Protein AF-A0A7S0FDF9-F1 (afdb_monomer)

Organism: NCBI:txid73915

Sequence (111 aa):
GVEPPEGLENEVVGAPLERLVGSVIGRLNQHPVRSTRYGVMRTRGASQEAGADYDHTNPLSMHTDHSVYNGTPGYIQFMYQAQGSVRSKVCDGIALTEYFRVHHPEEFRLL

InterPro domains:
  IPR042098 Glutarate 2-hydroxylase superfamily [G3DSA:3.60.130.10] (14-111)

Solvent-accessible surface area (backbone atoms only — not comparable to full-atom values): 7838 Å² total; per-residue (Å²): 134,78,63,78,50,93,46,86,49,80,92,38,42,54,48,39,57,53,54,50,43,38,74,74,71,67,63,76,67,70,49,96,86,51,98,48,66,68,84,79,87,63,92,74,73,69,56,88,75,56,82,52,97,61,70,72,90,53,87,78,75,94,79,72,84,66,72,88,45,88,88,62,71,92,78,86,87,84,86,82,79,92,72,90,87,84,86,87,84,86,79,64,62,66,63,50,49,51,50,36,49,74,77,37,50,70,62,45,73,73,107

Structure (mmCIF, N/CA/C/O backbone):
data_AF-A0A7S0FDF9-F1
#
_entry.id   AF-A0A7S0FDF9-F1
#
loop_
_atom_site.group_PDB
_atom_site.id
_atom_site.type_symbol
_atom_site.label_atom_id
_atom_site.label_alt_id
_atom_site.label_comp_id
_atom_site.label_asym_id
_atom_site.label_entity_id
_atom_site.label_seq_id
_atom_site.pdbx_PDB_ins_code
_atom_site.Cartn_x
_atom_site.Cartn_y
_atom_site.Cartn_z
_atom_site.occupancy
_atom_site.B_iso_or_equiv
_atom_site.auth_seq_id
_atom_site.auth_comp_id
_atom_site.auth_asym_id
_atom_site.auth_atom_id
_atom_site.pdbx_PDB_model_num
ATOM 1 N N . GLY A 1 1 ? 3.078 -16.587 -15.653 1.00 63.16 1 GLY A N 1
ATOM 2 C CA . GLY A 1 1 ? 3.874 -15.802 -14.689 1.00 63.16 1 GLY A CA 1
ATOM 3 C C . GLY A 1 1 ? 3.795 -14.345 -15.082 1.00 63.16 1 GLY A C 1
ATOM 4 O O . GLY A 1 1 ? 3.367 -14.076 -16.196 1.00 63.16 1 GLY A O 1
ATOM 5 N N . VAL A 1 2 ? 4.139 -13.417 -14.190 1.00 75.12 2 VAL A N 1
ATOM 6 C CA . VAL A 1 2 ? 4.247 -12.000 -14.566 1.00 75.12 2 VAL A CA 1
ATOM 7 C C . VAL A 1 2 ? 5.654 -11.765 -15.107 1.00 75.12 2 VAL A C 1
ATOM 9 O O . VAL A 1 2 ? 6.621 -12.122 -14.437 1.00 75.12 2 VAL A O 1
ATOM 12 N N . GLU A 1 3 ? 5.755 -11.207 -16.310 1.00 84.88 3 GLU A N 1
ATOM 13 C CA . GLU A 1 3 ? 7.037 -10.832 -16.916 1.00 84.88 3 GLU A CA 1
ATOM 14 C C . GLU A 1 3 ? 7.768 -9.775 -16.069 1.00 84.88 3 GLU A C 1
ATOM 16 O O . GLU A 1 3 ? 7.104 -8.952 -15.421 1.00 84.88 3 GLU A O 1
ATOM 21 N N . PRO A 1 4 ? 9.114 -9.762 -16.069 1.00 86.56 4 PRO A N 1
ATOM 22 C CA . PRO A 1 4 ? 9.877 -8.700 -15.424 1.00 86.56 4 PRO A CA 1
ATOM 23 C C . PRO A 1 4 ? 9.533 -7.326 -16.026 1.00 86.56 4 PRO A C 1
ATOM 25 O O . PRO A 1 4 ? 9.036 -7.241 -17.154 1.00 86.56 4 PRO A O 1
ATOM 28 N N . PRO A 1 5 ? 9.772 -6.230 -15.287 1.00 89.12 5 PRO A N 1
ATOM 29 C CA . PRO A 1 5 ? 9.592 -4.897 -15.842 1.00 89.12 5 PRO A CA 1
ATOM 30 C C . PRO A 1 5 ? 10.589 -4.651 -16.983 1.00 89.12 5 PRO A C 1
ATOM 32 O O . PRO A 1 5 ? 11.729 -5.110 -16.933 1.00 89.12 5 PRO A O 1
ATOM 35 N N . GLU A 1 6 ? 10.157 -3.900 -17.996 1.00 90.81 6 GLU A N 1
ATOM 36 C CA . GLU A 1 6 ? 10.975 -3.534 -19.167 1.00 90.81 6 GLU A CA 1
ATOM 37 C C . GLU A 1 6 ? 12.131 -2.591 -18.804 1.00 90.81 6 GLU A C 1
ATOM 39 O O . GLU A 1 6 ? 13.129 -2.515 -19.517 1.00 90.81 6 GLU A O 1
ATOM 44 N N . GLY A 1 7 ? 12.000 -1.897 -17.675 1.00 89.25 7 GLY A N 1
ATOM 45 C CA . GLY A 1 7 ? 12.967 -0.943 -17.168 1.00 89.25 7 GLY A CA 1
ATOM 46 C C . GLY A 1 7 ? 12.700 -0.592 -15.709 1.00 89.25 7 GLY A C 1
ATOM 47 O O . GLY A 1 7 ? 11.758 -1.086 -15.081 1.00 89.25 7 GLY A O 1
ATOM 48 N N . LEU A 1 8 ? 13.558 0.254 -15.151 1.00 85.81 8 LEU A N 1
ATOM 49 C CA . LEU A 1 8 ? 13.457 0.702 -13.763 1.00 85.81 8 LEU A CA 1
ATOM 50 C C . LEU A 1 8 ? 12.885 2.109 -13.654 1.00 85.81 8 LEU A C 1
ATOM 52 O O . LEU A 1 8 ? 12.871 2.650 -12.558 1.00 85.81 8 LEU A O 1
ATOM 56 N N . GLU A 1 9 ? 12.450 2.721 -14.748 1.00 85.81 9 GLU A N 1
ATOM 57 C CA . GLU A 1 9 ? 11.842 4.047 -14.827 1.00 85.81 9 GLU A CA 1
ATOM 58 C C . GLU A 1 9 ? 10.436 4.029 -14.203 1.00 85.81 9 GLU A C 1
ATOM 60 O O . GLU A 1 9 ? 9.758 2.997 -14.190 1.00 85.81 9 GLU A O 1
ATOM 65 N N . ASN A 1 10 ? 9.990 5.157 -13.636 1.00 81.62 10 ASN A N 1
ATOM 66 C CA . ASN A 1 10 ? 8.738 5.214 -12.867 1.00 81.62 10 ASN A CA 1
ATOM 67 C C . ASN A 1 10 ? 7.525 4.791 -13.710 1.00 81.62 10 ASN A C 1
ATOM 69 O O . ASN A 1 10 ? 6.609 4.139 -13.217 1.00 81.62 10 ASN A O 1
ATOM 73 N N . GLU A 1 11 ? 7.549 5.121 -14.992 1.00 87.31 11 GLU A N 1
ATOM 74 C CA . GLU A 1 11 ? 6.478 4.914 -15.956 1.00 87.31 11 GLU A CA 1
ATOM 75 C C . GLU A 1 11 ? 6.301 3.444 -16.345 1.00 87.31 11 GLU A C 1
ATOM 77 O O . GLU A 1 11 ? 5.238 3.084 -16.839 1.00 87.31 11 GLU A O 1
ATOM 82 N N . VAL A 1 12 ? 7.301 2.585 -16.106 1.00 89.75 12 VAL A N 1
ATOM 83 C CA . VAL A 1 12 ? 7.298 1.192 -16.597 1.00 89.75 12 VAL A CA 1
ATOM 84 C C . VAL A 1 12 ? 7.561 0.149 -15.513 1.00 89.75 12 VAL A C 1
ATOM 86 O O . VAL A 1 12 ? 7.105 -0.988 -15.633 1.00 89.75 12 VAL A O 1
ATOM 89 N N . VAL A 1 13 ? 8.236 0.514 -14.419 1.00 88.81 13 VAL A N 1
ATOM 90 C CA . VAL A 1 13 ? 8.661 -0.443 -13.382 1.00 88.81 13 VAL A CA 1
ATOM 91 C C . VAL A 1 13 ? 7.487 -1.137 -12.677 1.00 88.81 13 VAL A C 1
ATOM 93 O O . VAL A 1 13 ? 7.611 -2.280 -12.243 1.00 88.81 13 VAL A O 1
ATOM 96 N N . GLY A 1 14 ? 6.330 -0.476 -12.577 1.00 89.62 14 GLY A N 1
ATOM 97 C CA . GLY A 1 14 ? 5.117 -1.032 -11.965 1.00 89.62 14 GLY A CA 1
ATOM 98 C C . GLY A 1 14 ? 4.165 -1.723 -12.946 1.00 89.62 14 GLY A C 1
ATOM 99 O O . GLY A 1 14 ? 3.214 -2.372 -12.505 1.00 89.62 14 GLY A O 1
ATOM 100 N N . ALA A 1 15 ? 4.420 -1.647 -14.256 1.00 90.62 15 ALA A N 1
ATOM 101 C CA . ALA A 1 15 ? 3.547 -2.217 -15.282 1.00 90.62 15 ALA A CA 1
ATOM 102 C C . ALA A 1 15 ? 3.282 -3.731 -15.114 1.00 90.62 15 ALA A C 1
ATOM 104 O O . ALA A 1 15 ? 2.140 -4.152 -15.319 1.00 90.62 15 ALA A O 1
ATOM 105 N N . PRO A 1 16 ? 4.256 -4.569 -14.692 1.00 91.31 16 PRO A N 1
ATOM 106 C CA . PRO A 1 16 ? 3.994 -5.966 -14.344 1.00 91.31 16 PRO A CA 1
ATOM 107 C C . PRO A 1 16 ? 2.871 -6.146 -13.312 1.00 91.31 16 PRO A C 1
ATOM 109 O O . PRO A 1 16 ? 1.966 -6.959 -13.518 1.00 91.31 16 PRO A O 1
ATOM 112 N N . LEU A 1 17 ? 2.897 -5.363 -12.225 1.00 88.94 17 LEU A N 1
ATOM 113 C CA . LEU A 1 17 ? 1.874 -5.421 -11.181 1.00 88.94 17 LEU A CA 1
ATOM 114 C C . LEU A 1 17 ? 0.526 -4.936 -11.714 1.00 88.94 17 LEU A C 1
ATOM 116 O O . LEU A 1 17 ? -0.486 -5.594 -11.486 1.00 88.94 17 LEU A O 1
ATOM 120 N N . GLU A 1 18 ? 0.508 -3.817 -12.441 1.00 90.06 18 GLU A N 1
ATOM 121 C CA . GLU A 1 18 ? -0.727 -3.281 -13.018 1.00 90.06 18 GLU A CA 1
ATOM 122 C C . GLU A 1 18 ? -1.406 -4.300 -13.943 1.00 90.06 18 GLU A C 1
ATOM 124 O O . GLU A 1 18 ? -2.609 -4.532 -13.816 1.00 90.06 18 GLU A O 1
ATOM 129 N N . ARG A 1 19 ? -0.643 -4.974 -14.815 1.00 90.31 19 ARG A N 1
ATOM 130 C CA . ARG A 1 19 ? -1.166 -6.037 -15.689 1.00 90.31 19 ARG A CA 1
ATOM 131 C C . ARG A 1 19 ? -1.705 -7.221 -14.894 1.00 90.31 19 ARG A C 1
ATOM 133 O O . ARG A 1 19 ? -2.782 -7.722 -15.215 1.00 90.31 19 ARG A O 1
ATOM 140 N N . LEU A 1 20 ? -0.990 -7.656 -13.852 1.00 90.06 20 LEU A N 1
ATOM 141 C CA . LEU A 1 20 ? -1.450 -8.743 -12.987 1.00 90.06 20 LEU A CA 1
ATOM 142 C C . LEU A 1 20 ? -2.780 -8.381 -12.321 1.00 90.06 20 LEU A C 1
ATOM 144 O O . LEU A 1 20 ? -3.745 -9.134 -12.439 1.00 90.06 20 LEU A O 1
ATOM 148 N N . VAL A 1 21 ? -2.857 -7.223 -11.662 1.00 89.38 21 VAL A N 1
ATOM 149 C CA . VAL A 1 21 ? -4.086 -6.793 -10.984 1.00 89.38 21 VAL A CA 1
ATOM 150 C C . VAL A 1 21 ? -5.215 -6.593 -11.991 1.00 89.38 21 VAL A C 1
ATOM 152 O O . VAL A 1 21 ? -6.334 -7.030 -11.737 1.00 89.38 21 VAL A O 1
ATOM 155 N N . GLY A 1 22 ? -4.927 -6.024 -13.163 1.00 89.25 22 GLY A N 1
ATOM 156 C CA . GLY A 1 22 ? -5.881 -5.926 -14.264 1.00 89.25 22 GLY A CA 1
ATOM 157 C C . GLY A 1 22 ? -6.437 -7.288 -14.689 1.00 89.25 22 GLY A C 1
ATOM 158 O O . GLY A 1 22 ? -7.639 -7.412 -14.884 1.00 89.25 22 GLY A O 1
ATOM 159 N N . SER A 1 23 ? -5.603 -8.330 -14.755 1.00 89.88 23 SER A N 1
ATOM 160 C CA . SER A 1 23 ? -6.048 -9.682 -15.127 1.00 89.88 23 SER A CA 1
ATOM 161 C C . SER A 1 23 ? -6.890 -10.393 -14.059 1.00 89.88 23 SER A C 1
ATOM 163 O O . SER A 1 23 ? -7.705 -11.243 -14.401 1.00 89.88 23 SER A O 1
ATOM 165 N N . VAL A 1 24 ? -6.705 -10.054 -12.776 1.00 89.12 24 VAL A N 1
ATOM 166 C CA . VAL A 1 24 ? -7.377 -10.727 -11.648 1.00 89.12 24 VAL A CA 1
ATOM 167 C C . VAL A 1 24 ? -8.610 -9.957 -11.168 1.00 89.12 24 VAL A C 1
ATOM 169 O O . VAL A 1 24 ? -9.664 -10.545 -10.953 1.00 89.12 24 VAL A O 1
ATOM 172 N N . ILE A 1 25 ? -8.481 -8.643 -10.984 1.00 87.00 25 ILE A N 1
ATOM 173 C CA . ILE A 1 25 ? -9.503 -7.763 -10.394 1.00 87.00 25 ILE A CA 1
ATOM 174 C C . ILE A 1 25 ? -10.238 -6.946 -11.469 1.00 87.00 25 ILE A C 1
ATOM 176 O O . ILE A 1 25 ? -11.331 -6.437 -11.227 1.00 87.00 25 ILE A O 1
ATOM 180 N N . GLY A 1 26 ? -9.650 -6.784 -12.658 1.00 86.12 26 GLY A N 1
ATOM 181 C CA . GLY A 1 26 ? -10.243 -6.046 -13.778 1.00 86.12 26 GLY A CA 1
ATOM 182 C C . GLY A 1 26 ? -10.052 -4.528 -13.730 1.00 86.12 26 GLY A C 1
ATOM 183 O O . GLY A 1 26 ? -10.237 -3.864 -14.749 1.00 86.12 26 GLY A O 1
ATOM 184 N N . ARG A 1 27 ? -9.674 -3.948 -12.581 1.00 83.06 27 ARG A N 1
ATOM 185 C CA . ARG A 1 27 ? -9.489 -2.494 -12.440 1.00 83.06 27 ARG A CA 1
ATOM 186 C C . ARG A 1 27 ? -8.489 -2.098 -11.357 1.00 83.06 27 ARG A C 1
ATOM 188 O O . ARG A 1 27 ? -8.374 -2.763 -10.332 1.00 83.06 27 ARG A O 1
ATOM 195 N N . LEU A 1 28 ? -7.852 -0.948 -11.571 1.00 86.44 28 LEU A N 1
ATOM 196 C CA . LEU A 1 28 ? -7.055 -0.203 -10.597 1.00 86.44 28 LEU A CA 1
ATOM 197 C C . LEU A 1 28 ? -7.493 1.263 -10.610 1.00 86.44 28 LEU A C 1
ATOM 199 O O . LEU A 1 28 ? -7.879 1.786 -11.657 1.00 86.44 28 LEU A O 1
ATOM 203 N N . ASN A 1 29 ? -7.456 1.917 -9.450 1.00 84.12 29 ASN A N 1
ATOM 204 C CA . ASN A 1 29 ? -7.823 3.325 -9.354 1.00 84.12 29 ASN A CA 1
ATOM 205 C C . ASN A 1 29 ? -6.731 4.210 -9.976 1.00 84.12 29 ASN A C 1
ATOM 207 O O . ASN A 1 29 ? -5.546 3.993 -9.730 1.00 84.12 29 ASN A O 1
ATOM 211 N N . GLN A 1 30 ? -7.127 5.225 -10.745 1.00 86.44 30 GLN A N 1
ATOM 212 C CA . GLN A 1 30 ? -6.196 6.241 -11.233 1.00 86.44 30 GLN A CA 1
ATOM 213 C C . GLN A 1 30 ? -6.045 7.319 -10.162 1.00 86.44 30 GLN A C 1
ATOM 215 O O . GLN A 1 30 ? -7.026 7.953 -9.773 1.00 86.44 30 GLN A O 1
ATOM 220 N N . HIS A 1 31 ? -4.820 7.538 -9.684 1.00 82.00 31 HIS A N 1
ATOM 221 C CA . HIS A 1 31 ? -4.565 8.651 -8.777 1.00 82.00 31 HIS A CA 1
ATOM 222 C C . HIS A 1 31 ? -4.741 9.980 -9.537 1.00 82.00 31 HIS A C 1
ATOM 224 O O . HIS A 1 31 ? -4.226 10.076 -10.655 1.00 82.00 31 HIS A O 1
ATOM 230 N N . PRO A 1 32 ? -5.397 11.010 -8.963 1.00 78.81 32 PRO A N 1
ATOM 231 C CA . PRO A 1 32 ? -5.740 12.239 -9.690 1.00 78.81 32 PRO A CA 1
ATOM 232 C C . PRO A 1 32 ? -4.549 13.005 -10.276 1.00 78.81 32 PRO A C 1
ATOM 234 O O . PRO A 1 32 ? -4.717 13.740 -11.242 1.00 78.81 32 PRO A O 1
ATOM 237 N N . VAL A 1 33 ? -3.358 12.847 -9.689 1.00 79.00 33 VAL A N 1
ATOM 238 C CA . VAL A 1 33 ? -2.150 13.602 -10.075 1.00 79.00 33 VAL A CA 1
ATOM 239 C C . VAL A 1 33 ? -1.003 12.739 -10.606 1.00 79.00 33 VAL A C 1
ATOM 241 O O . VAL A 1 33 ? 0.038 13.277 -10.965 1.00 79.00 33 VAL A O 1
ATOM 244 N N . ARG A 1 34 ? -1.151 11.408 -10.655 1.00 80.88 34 ARG A N 1
ATOM 245 C CA . ARG A 1 34 ? -0.094 10.525 -11.185 1.00 80.88 34 ARG A CA 1
ATOM 246 C C . ARG A 1 34 ? -0.372 10.200 -12.648 1.00 80.88 34 ARG A C 1
ATOM 248 O O . ARG A 1 34 ? -1.527 10.094 -13.046 1.00 80.88 34 ARG A O 1
ATOM 255 N N . SER A 1 35 ? 0.685 9.998 -13.430 1.00 85.06 35 SER A N 1
ATOM 256 C CA . SER A 1 35 ? 0.594 9.569 -14.833 1.00 85.06 35 SER A CA 1
ATOM 257 C C . SER A 1 35 ? 0.256 8.081 -14.993 1.00 85.06 35 SER A C 1
ATOM 259 O O . SER A 1 35 ? -0.198 7.673 -16.058 1.00 85.06 35 SER A O 1
ATOM 261 N N . THR A 1 36 ? 0.444 7.274 -13.944 1.00 88.19 36 THR A N 1
ATOM 262 C CA . THR A 1 36 ? 0.159 5.831 -13.920 1.00 88.19 36 THR A CA 1
ATOM 263 C C . THR A 1 36 ? -0.835 5.478 -12.808 1.00 88.19 36 THR A C 1
ATOM 265 O O . THR A 1 36 ? -1.103 6.283 -11.909 1.00 88.19 36 THR A O 1
ATOM 268 N N . ARG A 1 37 ? -1.387 4.256 -12.839 1.00 87.56 37 ARG A N 1
ATOM 269 C CA . ARG A 1 37 ? -2.305 3.733 -11.802 1.00 87.56 37 ARG A CA 1
ATOM 270 C C . ARG A 1 37 ? -1.592 3.168 -10.572 1.00 87.56 37 ARG A C 1
ATOM 272 O O . ARG A 1 37 ? -2.221 2.564 -9.706 1.00 87.56 37 ARG A O 1
ATOM 279 N N . TYR A 1 38 ? -0.280 3.342 -10.488 1.00 86.88 38 TYR A N 1
ATOM 280 C CA . TYR A 1 38 ? 0.545 2.884 -9.380 1.00 86.88 38 TYR A CA 1
ATOM 281 C C . TYR A 1 38 ? 1.490 4.000 -8.923 1.00 86.88 38 TYR A C 1
ATOM 283 O O . TYR A 1 38 ? 1.731 4.973 -9.628 1.00 86.88 38 TYR A O 1
ATOM 291 N N . GLY A 1 39 ? 1.992 3.893 -7.696 1.00 84.12 39 GLY A N 1
ATOM 292 C CA . GLY A 1 39 ? 3.048 4.766 -7.183 1.00 84.12 39 GLY A CA 1
ATOM 293 C C . GLY A 1 39 ? 4.372 4.018 -7.154 1.00 84.12 39 GLY A C 1
ATOM 294 O O . GLY A 1 39 ? 4.391 2.818 -6.884 1.00 84.12 39 GLY A O 1
ATOM 295 N N . VAL A 1 40 ? 5.474 4.720 -7.409 1.00 82.62 40 VAL A N 1
ATOM 296 C CA . VAL A 1 40 ? 6.824 4.161 -7.284 1.00 82.62 40 VAL A CA 1
ATOM 297 C C . VAL A 1 40 ? 7.535 4.884 -6.155 1.00 82.62 40 VAL A C 1
ATOM 299 O O . VAL A 1 40 ? 7.730 6.093 -6.214 1.00 82.62 40 VAL A O 1
ATOM 302 N N . MET A 1 41 ? 7.923 4.134 -5.127 1.00 78.69 41 MET A N 1
ATOM 303 C CA . MET A 1 41 ? 8.677 4.654 -3.989 1.00 78.69 41 MET A CA 1
ATOM 304 C C . MET A 1 41 ? 10.156 4.333 -4.183 1.00 78.69 41 MET A C 1
ATOM 306 O O . MET A 1 41 ? 10.509 3.189 -4.478 1.00 78.69 41 MET A O 1
ATOM 310 N N . ARG A 1 42 ? 11.035 5.322 -3.993 1.00 75.25 42 ARG A N 1
ATOM 311 C CA . ARG A 1 42 ? 12.492 5.131 -4.059 1.00 75.25 42 ARG A CA 1
ATOM 312 C C . ARG A 1 42 ? 13.171 5.738 -2.844 1.00 75.25 42 ARG A C 1
ATOM 314 O O . ARG A 1 42 ? 12.823 6.828 -2.409 1.00 75.25 42 ARG A O 1
ATOM 321 N N . THR A 1 43 ? 14.196 5.056 -2.342 1.00 68.94 43 THR A N 1
ATOM 322 C CA . THR A 1 43 ? 15.053 5.567 -1.261 1.00 68.94 43 THR A CA 1
ATOM 323 C C . THR A 1 43 ? 16.128 6.533 -1.764 1.00 68.94 43 THR A C 1
ATOM 325 O O . THR A 1 43 ? 16.638 7.330 -0.984 1.00 68.94 43 THR A O 1
ATOM 328 N N . ARG A 1 44 ? 16.504 6.460 -3.052 1.00 62.97 44 ARG A N 1
ATOM 329 C CA . ARG A 1 44 ? 17.507 7.319 -3.706 1.00 62.97 44 ARG A CA 1
ATOM 330 C C . ARG A 1 44 ? 17.090 7.612 -5.155 1.00 62.97 44 ARG A C 1
ATOM 332 O O . ARG A 1 44 ? 16.608 6.713 -5.841 1.00 62.97 44 ARG A O 1
ATOM 339 N N . GLY A 1 45 ? 17.281 8.848 -5.613 1.00 59.78 45 GLY A N 1
ATOM 340 C CA . GLY A 1 45 ? 16.775 9.379 -6.893 1.00 59.78 45 GLY A CA 1
ATOM 341 C C . GLY A 1 45 ? 15.944 10.641 -6.651 1.00 59.78 45 GLY A C 1
ATOM 342 O O . GLY A 1 45 ? 15.698 10.950 -5.491 1.00 59.78 45 GLY A O 1
ATOM 343 N N . ALA A 1 46 ? 15.540 11.374 -7.696 1.00 54.94 46 ALA A N 1
ATOM 344 C CA . ALA A 1 46 ? 14.759 12.616 -7.599 1.00 54.94 46 ALA A CA 1
ATOM 345 C C . ALA A 1 46 ? 13.329 12.389 -7.049 1.00 54.94 46 ALA A C 1
ATOM 347 O O . ALA A 1 46 ? 12.335 12.715 -7.686 1.00 54.94 46 ALA A O 1
ATOM 348 N N . SER A 1 47 ? 13.208 11.836 -5.841 1.00 49.44 47 SER A N 1
ATOM 349 C CA . SER A 1 47 ? 11.983 11.791 -5.041 1.00 49.44 47 SER A CA 1
ATOM 350 C C . SER A 1 47 ? 11.421 13.194 -4.792 1.00 49.44 47 SER A C 1
ATOM 352 O O . SER A 1 47 ? 10.226 13.332 -4.567 1.00 49.44 47 SER A O 1
ATOM 354 N N . GLN A 1 48 ? 12.262 14.229 -4.902 1.00 47.41 48 GLN A N 1
ATOM 355 C CA . GLN A 1 48 ? 11.859 15.635 -4.857 1.00 47.41 48 GLN A CA 1
ATOM 356 C C . GLN A 1 48 ? 11.139 16.125 -6.127 1.00 47.41 48 GLN A C 1
ATOM 358 O O . GLN A 1 48 ? 10.360 17.065 -6.031 1.00 47.41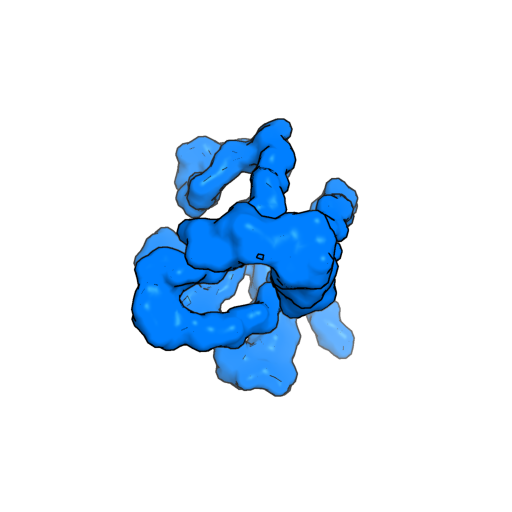 48 GLN A O 1
ATOM 363 N N . GLU A 1 49 ? 11.347 15.496 -7.291 1.00 50.81 49 GLU A N 1
ATOM 364 C CA . GLU A 1 49 ? 10.624 15.835 -8.534 1.00 50.81 49 GLU A CA 1
ATOM 365 C C . GLU A 1 49 ? 9.489 14.845 -8.839 1.00 50.81 49 GLU A C 1
ATOM 367 O O . GLU A 1 49 ? 8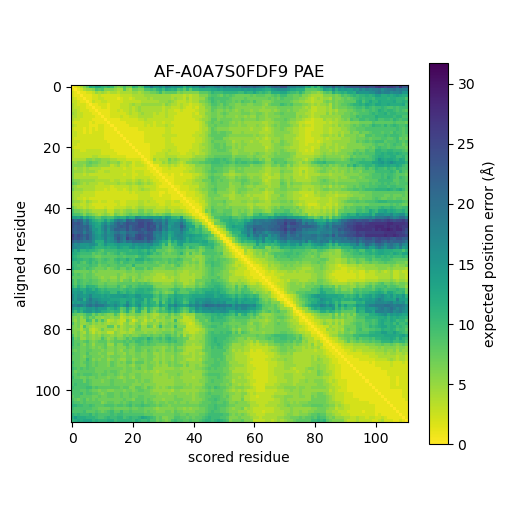.534 15.168 -9.543 1.00 50.81 49 GLU A O 1
ATOM 372 N N . ALA A 1 50 ? 9.557 13.634 -8.284 1.00 50.22 50 ALA A N 1
ATOM 373 C CA . ALA A 1 50 ? 8.673 12.528 -8.623 1.00 50.22 50 ALA A CA 1
ATOM 374 C C . ALA A 1 50 ? 7.389 12.480 -7.781 1.00 50.22 50 ALA A C 1
ATOM 376 O O . ALA A 1 50 ? 7.082 11.421 -7.250 1.00 50.22 50 ALA A O 1
ATOM 377 N N . GLY A 1 51 ? 6.653 13.593 -7.647 1.00 51.25 51 GLY A N 1
ATOM 378 C CA . GLY A 1 51 ? 5.254 13.615 -7.171 1.00 51.25 51 GLY A CA 1
ATOM 379 C C . GLY A 1 51 ? 4.936 12.725 -5.959 1.00 51.25 51 GLY A C 1
ATOM 380 O O . GLY A 1 51 ? 3.844 12.160 -5.883 1.00 51.25 51 GLY A O 1
ATOM 381 N N . ALA A 1 52 ? 5.909 12.521 -5.070 1.00 57.50 52 ALA A N 1
ATOM 382 C CA . ALA A 1 52 ? 5.776 11.617 -3.950 1.00 57.50 52 ALA A CA 1
ATOM 383 C C . ALA A 1 52 ? 4.957 12.334 -2.885 1.00 57.50 52 ALA A C 1
ATOM 385 O O . ALA A 1 52 ? 5.336 13.412 -2.432 1.00 57.50 52 ALA A O 1
ATOM 386 N N . ASP A 1 53 ? 3.845 11.731 -2.468 1.00 62.25 53 ASP A N 1
ATOM 387 C CA . ASP A 1 53 ? 2.966 12.331 -1.459 1.00 62.25 53 ASP A CA 1
ATOM 388 C C . ASP A 1 53 ? 3.642 12.436 -0.069 1.00 62.25 53 ASP A C 1
ATOM 390 O O . ASP A 1 53 ? 3.064 12.998 0.858 1.00 62.25 53 ASP A O 1
ATOM 394 N N . TYR A 1 54 ? 4.848 11.874 0.112 1.00 67.25 54 TYR A N 1
ATOM 395 C CA . TYR A 1 54 ? 5.556 11.798 1.392 1.00 67.25 54 TYR A CA 1
ATOM 396 C C . TYR A 1 54 ? 7.078 11.703 1.237 1.00 67.25 54 TYR A C 1
ATOM 398 O O . TYR A 1 54 ? 7.611 11.180 0.258 1.00 67.25 54 TYR A O 1
ATOM 406 N N . ASP A 1 55 ? 7.776 12.148 2.282 1.00 70.44 55 ASP A N 1
ATOM 407 C CA . ASP A 1 55 ? 9.206 11.933 2.485 1.00 70.44 55 ASP A CA 1
ATOM 408 C C . ASP A 1 55 ? 9.486 10.467 2.865 1.00 70.44 55 ASP A C 1
ATOM 410 O O . ASP A 1 55 ? 9.154 10.007 3.956 1.00 70.44 55 ASP A O 1
ATOM 414 N N . HIS A 1 56 ? 10.124 9.727 1.957 1.00 70.81 56 HIS A N 1
ATOM 415 C CA . HIS A 1 56 ? 10.448 8.307 2.129 1.00 70.81 56 HIS A CA 1
ATOM 416 C C . HIS A 1 56 ? 11.626 8.034 3.077 1.00 70.81 56 HIS A C 1
ATOM 418 O O . HIS A 1 56 ? 11.962 6.870 3.308 1.00 70.81 56 HIS A O 1
ATOM 424 N N . THR A 1 57 ? 12.289 9.072 3.594 1.00 71.12 57 THR A N 1
ATOM 425 C CA . THR A 1 57 ? 13.377 8.910 4.571 1.00 71.12 57 THR A CA 1
ATOM 426 C C . THR A 1 57 ? 12.855 8.666 5.987 1.00 71.12 57 THR A C 1
ATOM 428 O O . THR A 1 57 ? 13.584 8.130 6.822 1.00 71.12 57 THR A O 1
ATOM 431 N N . ASN A 1 58 ? 11.577 8.973 6.233 1.00 75.38 58 ASN A N 1
ATOM 432 C CA . ASN A 1 58 ? 10.910 8.794 7.512 1.00 75.38 58 ASN A CA 1
ATOM 433 C C . ASN A 1 58 ? 9.809 7.722 7.410 1.00 75.38 58 ASN A C 1
ATOM 435 O O . ASN A 1 58 ? 9.003 7.754 6.478 1.00 75.38 58 ASN A O 1
ATOM 439 N N . PRO A 1 59 ? 9.730 6.759 8.349 1.00 76.88 59 PRO A N 1
ATOM 440 C CA . PRO A 1 59 ? 8.637 5.794 8.364 1.00 76.88 59 PRO A CA 1
ATOM 441 C C . PRO A 1 59 ? 7.296 6.501 8.580 1.00 76.88 59 PRO A C 1
ATOM 443 O O . PRO A 1 59 ? 7.150 7.275 9.525 1.00 76.88 59 PRO A O 1
ATOM 446 N N . LEU A 1 60 ? 6.303 6.194 7.745 1.00 79.38 60 LEU A N 1
ATOM 447 C CA . LEU A 1 60 ? 4.940 6.672 7.958 1.00 79.38 60 LEU A CA 1
ATOM 448 C C . LEU A 1 60 ? 4.337 6.034 9.216 1.00 79.38 60 LEU A C 1
ATOM 450 O O . LEU A 1 60 ? 4.502 4.836 9.468 1.00 79.38 60 LEU A O 1
ATOM 454 N N . SER A 1 61 ? 3.598 6.837 9.983 1.00 85.69 61 SER A N 1
ATOM 455 C CA . SER A 1 61 ? 2.721 6.339 11.047 1.00 85.69 61 SER A CA 1
ATOM 456 C C . SER A 1 61 ? 1.656 5.401 10.471 1.00 85.69 61 SER A C 1
ATOM 458 O O . SER A 1 61 ? 1.311 5.494 9.293 1.00 85.69 61 SER A O 1
ATOM 460 N N . MET A 1 62 ? 1.109 4.503 11.297 1.00 88.00 62 MET A N 1
ATOM 461 C CA . MET A 1 62 ? -0.033 3.672 10.896 1.00 88.00 62 MET A CA 1
ATOM 462 C C . MET A 1 62 ? -1.202 4.574 10.483 1.00 88.00 62 MET A C 1
ATOM 464 O O . MET A 1 62 ? -1.576 5.473 11.234 1.00 88.00 62 MET A O 1
ATOM 468 N N . HIS A 1 63 ? -1.759 4.345 9.298 1.00 86.19 63 HIS A N 1
ATOM 469 C CA . HIS A 1 63 ? -2.845 5.145 8.740 1.00 86.19 63 HIS A CA 1
ATOM 470 C C . HIS A 1 63 ? -3.725 4.300 7.818 1.00 86.19 63 HIS A C 1
ATOM 472 O O . HIS A 1 63 ? -3.363 3.187 7.433 1.00 86.19 63 HIS A O 1
ATOM 478 N N . THR A 1 64 ? -4.885 4.853 7.474 1.00 84.88 64 THR A N 1
ATOM 479 C CA . THR A 1 64 ? -5.728 4.401 6.368 1.00 84.88 64 THR A CA 1
ATOM 480 C C . THR A 1 64 ? -5.643 5.431 5.245 1.00 84.88 64 THR A C 1
ATOM 482 O O . THR A 1 64 ? -5.778 6.635 5.479 1.00 84.88 64 THR A O 1
ATOM 485 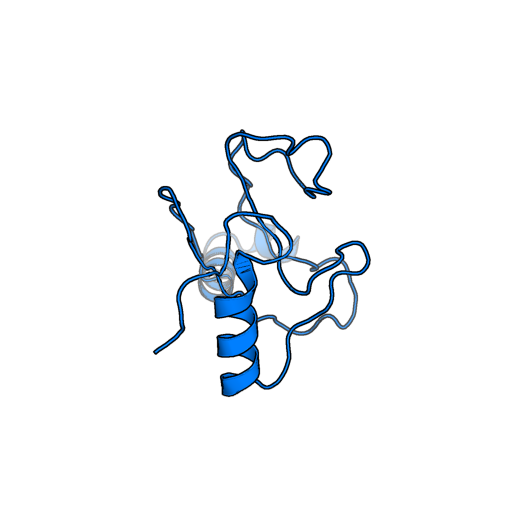N N . ASP A 1 65 ? -5.407 4.972 4.021 1.00 79.38 65 ASP A N 1
ATOM 486 C CA . ASP A 1 65 ? -5.350 5.823 2.837 1.00 79.38 65 ASP A CA 1
ATOM 487 C C . ASP A 1 65 ? -6.750 6.359 2.541 1.00 79.38 65 ASP A C 1
ATOM 489 O O . ASP A 1 65 ? -7.748 5.644 2.632 1.00 79.38 65 ASP A O 1
ATOM 493 N N . HIS A 1 66 ? -6.818 7.627 2.134 1.00 77.44 66 HIS A N 1
ATOM 494 C CA . HIS A 1 66 ? -8.014 8.225 1.534 1.00 77.44 66 HIS A CA 1
ATOM 495 C C . HIS A 1 66 ? -9.262 8.238 2.444 1.00 77.44 66 HIS A C 1
ATOM 497 O O . HIS A 1 66 ? -10.370 8.485 1.969 1.00 77.44 66 HIS A O 1
ATOM 503 N N . SER A 1 67 ? -9.092 8.057 3.757 1.00 74.06 67 SER A N 1
ATOM 504 C CA . SER A 1 67 ? -10.175 8.087 4.755 1.00 74.06 67 SER A CA 1
ATOM 505 C C . SER A 1 67 ? -10.926 9.422 4.822 1.00 74.06 67 SER A C 1
ATOM 507 O O . SER A 1 67 ? -12.069 9.464 5.266 1.00 74.06 67 SER A O 1
ATOM 509 N N . VAL A 1 68 ? -10.320 10.505 4.331 1.00 73.62 68 VAL A N 1
ATOM 510 C CA . VAL A 1 68 ? -10.919 11.849 4.275 1.00 73.62 68 VAL A CA 1
ATOM 511 C C . VAL A 1 68 ? -11.973 12.024 3.174 1.00 73.62 68 VAL A C 1
ATOM 513 O O . VAL A 1 68 ? -12.722 12.999 3.194 1.00 73.62 68 VAL A O 1
ATOM 516 N N . TYR A 1 69 ? -12.047 11.116 2.196 1.00 73.75 69 TYR A N 1
ATOM 517 C CA . TYR A 1 69 ? -12.944 11.251 1.049 1.00 73.75 69 TYR A CA 1
ATOM 518 C C . TYR A 1 69 ? -14.219 10.419 1.245 1.00 73.75 69 TYR A C 1
ATOM 520 O O . TYR A 1 69 ? -14.190 9.186 1.213 1.00 73.75 69 TYR A O 1
ATOM 528 N N . ASN A 1 70 ? -15.358 11.101 1.398 1.00 70.69 70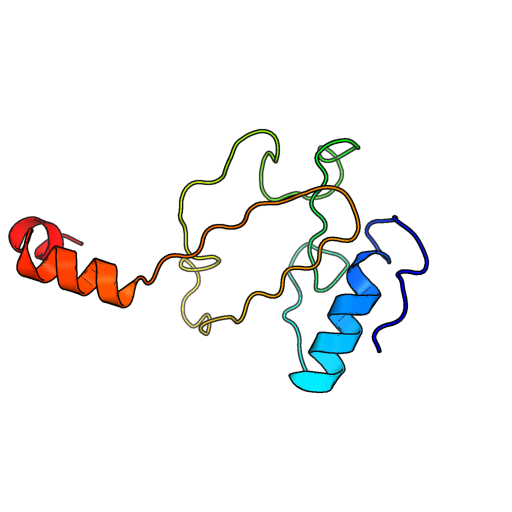 ASN A N 1
ATOM 529 C CA . ASN A 1 70 ? -16.670 10.461 1.527 1.00 70.69 70 ASN A CA 1
ATOM 530 C C . ASN A 1 70 ? -16.975 9.523 0.348 1.00 70.69 70 ASN A C 1
ATOM 532 O O . ASN A 1 70 ? -16.826 9.899 -0.813 1.00 70.69 70 ASN A O 1
ATOM 536 N N . GLY A 1 71 ? -17.449 8.313 0.658 1.00 65.94 71 GLY A N 1
ATOM 537 C CA . GLY A 1 71 ? -17.812 7.306 -0.344 1.00 65.94 71 GLY A CA 1
ATOM 538 C C . GLY A 1 71 ? -16.629 6.543 -0.944 1.00 65.94 71 GLY A C 1
ATOM 539 O O . GLY A 1 71 ? -16.835 5.755 -1.868 1.00 65.94 71 GLY A O 1
ATOM 540 N N . THR A 1 72 ? -15.409 6.735 -0.432 1.00 63.69 72 THR A N 1
ATOM 541 C CA . THR A 1 72 ? -14.256 5.942 -0.874 1.00 63.69 72 THR A CA 1
ATOM 542 C C . THR A 1 72 ? -14.439 4.492 -0.428 1.00 63.69 72 THR A C 1
ATOM 544 O O . THR A 1 72 ? -14.543 4.237 0.773 1.00 63.69 72 THR A O 1
ATOM 547 N N . PRO A 1 73 ? -14.516 3.526 -1.362 1.00 60.56 73 PRO A N 1
ATOM 548 C CA . PRO A 1 73 ? -14.657 2.125 -0.997 1.00 60.56 73 PRO A CA 1
ATOM 549 C C . PRO A 1 73 ? -13.406 1.638 -0.258 1.00 60.56 73 PRO A C 1
ATOM 551 O O . PRO A 1 73 ? -12.302 2.133 -0.496 1.00 60.56 73 PRO A O 1
ATOM 554 N N . GLY A 1 74 ? -13.568 0.612 0.583 1.00 65.81 74 GLY A N 1
ATOM 555 C CA . GLY A 1 74 ? -12.428 -0.152 1.086 1.00 65.81 74 GLY A CA 1
ATOM 556 C C . GLY A 1 74 ? -11.577 -0.629 -0.093 1.00 65.81 74 GLY A C 1
ATOM 557 O O . GLY A 1 74 ? -12.101 -1.197 -1.055 1.00 65.81 74 GLY A O 1
ATOM 558 N N . TYR A 1 75 ? -10.281 -0.339 -0.060 1.00 71.38 75 TYR A N 1
ATOM 559 C CA . TYR A 1 75 ? -9.360 -0.655 -1.145 1.00 71.38 75 TYR A CA 1
ATOM 560 C C . TYR A 1 75 ? -8.530 -1.893 -0.800 1.00 71.38 75 TYR A C 1
ATOM 562 O O . TYR A 1 75 ? -8.187 -2.143 0.353 1.00 71.38 75 TYR A O 1
ATOM 570 N N . ILE A 1 76 ? -8.189 -2.669 -1.828 1.00 72.12 76 ILE A N 1
ATOM 571 C CA . ILE A 1 76 ? -7.176 -3.719 -1.733 1.00 72.12 76 ILE A CA 1
ATOM 572 C C . ILE A 1 76 ? -5.872 -3.097 -2.219 1.00 72.12 76 ILE A C 1
ATOM 574 O O . ILE A 1 76 ? -5.754 -2.729 -3.389 1.00 72.12 76 ILE A O 1
ATOM 578 N N . GLN A 1 77 ? -4.910 -2.946 -1.313 1.00 76.81 77 GLN A N 1
ATOM 579 C CA . GLN A 1 77 ? -3.590 -2.437 -1.658 1.00 76.81 77 GLN A CA 1
ATOM 580 C C . GLN A 1 77 ? -2.710 -3.580 -2.165 1.00 76.81 77 GLN A C 1
ATOM 582 O O . GLN A 1 77 ? -2.552 -4.603 -1.499 1.00 76.81 77 GLN A O 1
ATOM 587 N N . PHE A 1 78 ? -2.104 -3.386 -3.333 1.00 80.06 78 PHE A N 1
ATOM 588 C CA . PHE A 1 78 ? -1.102 -4.294 -3.875 1.00 80.06 78 PHE A CA 1
ATOM 589 C C . PHE A 1 78 ? 0.272 -3.641 -3.784 1.00 80.06 78 PHE A C 1
ATOM 591 O O . PHE A 1 78 ? 0.448 -2.497 -4.199 1.00 80.06 78 PHE A O 1
ATOM 598 N N . MET A 1 79 ? 1.248 -4.375 -3.258 1.00 81.19 79 MET A N 1
ATOM 599 C CA . MET A 1 79 ? 2.633 -3.922 -3.166 1.00 81.19 79 MET A CA 1
ATOM 600 C C . MET A 1 79 ? 3.516 -4.821 -4.022 1.00 81.19 79 MET A C 1
ATOM 602 O O . MET A 1 79 ? 3.448 -6.045 -3.929 1.00 81.19 79 MET A O 1
ATOM 606 N N . TYR A 1 80 ? 4.357 -4.201 -4.843 1.00 81.19 80 TYR A N 1
ATOM 607 C CA . TYR A 1 80 ? 5.378 -4.874 -5.633 1.00 81.19 80 TYR A CA 1
ATOM 608 C C . TYR A 1 80 ? 6.731 -4.244 -5.334 1.00 81.19 80 TYR A C 1
ATOM 610 O O . TYR A 1 80 ? 6.866 -3.022 -5.306 1.00 81.19 80 TYR A O 1
ATOM 618 N N . GLN A 1 81 ? 7.732 -5.089 -5.114 1.00 82.06 81 GLN A N 1
ATOM 619 C CA . GLN A 1 81 ? 9.092 -4.664 -4.833 1.00 82.06 81 GLN A CA 1
ATOM 620 C C . GLN A 1 81 ? 9.998 -5.114 -5.975 1.00 82.06 81 GLN A C 1
ATOM 622 O O . GLN A 1 81 ? 10.432 -6.262 -6.019 1.00 82.06 81 GLN A O 1
ATOM 627 N N . ALA A 1 82 ? 10.278 -4.196 -6.900 1.00 75.94 82 ALA A N 1
ATOM 628 C CA . ALA A 1 82 ? 11.182 -4.455 -8.017 1.00 75.94 82 ALA A CA 1
ATOM 629 C C . ALA A 1 82 ? 12.648 -4.578 -7.561 1.00 75.94 82 ALA A C 1
ATOM 631 O O . ALA A 1 82 ? 13.403 -5.375 -8.111 1.00 75.94 82 ALA A O 1
ATOM 632 N N . GLN A 1 83 ? 13.053 -3.791 -6.554 1.00 76.12 83 GLN A N 1
ATOM 633 C CA . GLN A 1 83 ? 14.414 -3.750 -6.008 1.00 76.12 83 GLN A CA 1
ATOM 634 C C . GLN A 1 83 ? 14.421 -3.394 -4.512 1.00 76.12 83 GLN A C 1
ATOM 636 O O . GLN A 1 83 ? 13.476 -2.794 -3.999 1.00 76.12 83 GLN A O 1
ATOM 641 N N . GLY A 1 84 ? 15.518 -3.722 -3.821 1.00 78.06 84 GLY A N 1
ATOM 642 C CA . GLY A 1 84 ? 15.731 -3.388 -2.408 1.00 78.06 84 GLY A CA 1
ATOM 643 C C . GLY A 1 84 ? 15.022 -4.336 -1.439 1.00 78.06 84 GLY A C 1
ATOM 644 O O . GLY A 1 84 ? 14.759 -5.488 -1.776 1.00 78.06 84 GLY A O 1
ATOM 645 N N . SER A 1 85 ? 14.748 -3.850 -0.225 1.00 78.19 85 SER A N 1
ATOM 646 C CA . SER A 1 85 ? 13.995 -4.558 0.817 1.00 78.19 85 SER A CA 1
ATOM 647 C C . SER A 1 85 ? 13.080 -3.593 1.566 1.00 78.19 85 SER A C 1
ATOM 649 O O . SER A 1 85 ? 13.568 -2.627 2.154 1.00 78.19 85 SER A O 1
ATOM 651 N N . VAL A 1 86 ? 11.780 -3.872 1.591 1.00 77.50 86 VAL A N 1
ATOM 652 C CA . VAL A 1 86 ? 10.780 -3.132 2.365 1.00 77.50 86 VAL A CA 1
ATOM 653 C C . VAL A 1 86 ? 10.123 -4.081 3.360 1.00 77.50 86 VAL A C 1
ATOM 655 O O . VAL A 1 86 ? 9.826 -5.234 3.050 1.00 77.50 86 VAL A O 1
ATOM 658 N N . ARG A 1 87 ? 9.885 -3.593 4.580 1.00 80.31 87 ARG A N 1
ATOM 659 C CA . ARG A 1 87 ? 9.032 -4.267 5.561 1.00 80.31 87 ARG A CA 1
ATOM 660 C C . ARG A 1 87 ? 7.768 -3.442 5.753 1.00 80.31 87 ARG A C 1
ATOM 662 O O . ARG A 1 87 ? 7.789 -2.442 6.466 1.00 80.31 87 ARG A O 1
ATOM 669 N N . SER A 1 88 ? 6.678 -3.904 5.160 1.00 81.19 88 SER A N 1
ATOM 670 C CA . SER A 1 88 ? 5.352 -3.336 5.393 1.00 81.19 88 SER A CA 1
ATOM 671 C C . SER A 1 88 ? 4.756 -3.881 6.690 1.00 81.19 88 SER A C 1
ATOM 673 O O . SER A 1 88 ? 5.003 -5.028 7.069 1.00 81.19 88 SER A O 1
ATOM 675 N N . LYS A 1 89 ? 3.978 -3.047 7.380 1.00 86.31 89 LYS A N 1
ATOM 676 C CA . LYS A 1 89 ? 3.226 -3.419 8.582 1.00 86.31 89 LYS A CA 1
ATOM 677 C C . LYS A 1 89 ? 1.744 -3.227 8.293 1.00 86.31 89 LYS A C 1
ATOM 679 O O . LYS A 1 89 ? 1.361 -2.197 7.753 1.00 86.31 89 LYS A O 1
ATOM 684 N N . VAL A 1 90 ? 0.934 -4.212 8.660 1.00 87.00 90 VAL A N 1
ATOM 685 C CA . VAL A 1 90 ? -0.529 -4.157 8.574 1.00 87.00 90 VAL A CA 1
ATOM 686 C C . VAL A 1 90 ? -1.076 -4.441 9.968 1.00 87.00 90 VAL A C 1
ATOM 688 O O . VAL A 1 90 ? -0.491 -5.227 10.713 1.00 87.00 90 VAL A O 1
ATOM 691 N N . CYS A 1 91 ? -2.167 -3.776 10.331 1.00 89.81 91 CYS A N 1
ATOM 692 C CA . CYS A 1 91 ? -2.870 -3.980 11.590 1.00 89.81 91 CYS A CA 1
ATOM 693 C C . CYS A 1 91 ? -4.334 -4.305 11.295 1.00 89.81 91 CYS A C 1
ATOM 695 O O . CYS A 1 91 ? -4.918 -3.749 10.365 1.00 89.81 91 CYS A O 1
AT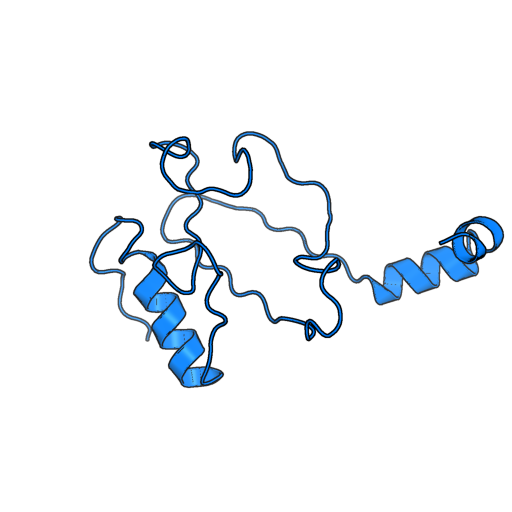OM 697 N N . ASP A 1 92 ? -4.910 -5.204 12.088 1.00 91.31 92 ASP A N 1
ATOM 698 C CA . ASP A 1 92 ? -6.346 -5.445 12.096 1.00 91.31 92 ASP A CA 1
ATOM 699 C C . ASP A 1 92 ? -7.034 -4.337 12.902 1.00 91.31 92 ASP A C 1
ATOM 701 O O . ASP A 1 92 ? -7.036 -4.342 14.136 1.00 91.31 92 ASP A O 1
ATOM 705 N N . GLY A 1 93 ? -7.595 -3.368 12.179 1.00 90.19 93 GLY A N 1
ATOM 706 C CA . GLY A 1 93 ? -8.314 -2.254 12.783 1.00 90.19 93 GLY A CA 1
ATOM 707 C C . GLY A 1 93 ? -9.535 -2.703 13.582 1.00 90.19 93 GLY A C 1
ATOM 708 O O . GLY A 1 93 ? -9.795 -2.122 14.625 1.00 90.19 93 GLY A O 1
ATOM 709 N N . ILE A 1 94 ? -10.237 -3.764 13.167 1.00 93.06 94 ILE A N 1
ATOM 710 C CA . ILE A 1 94 ? -11.445 -4.243 13.857 1.00 93.06 94 ILE A CA 1
ATOM 711 C C . ILE A 1 94 ? -11.063 -4.846 15.206 1.00 93.06 94 ILE A C 1
ATOM 713 O O . ILE A 1 94 ? -11.660 -4.508 16.228 1.00 93.06 94 ILE A O 1
ATOM 717 N N . ALA A 1 95 ? -10.036 -5.696 15.231 1.00 96.25 95 ALA A N 1
ATOM 718 C CA . ALA A 1 95 ? -9.544 -6.274 16.477 1.00 96.25 95 ALA A CA 1
ATOM 719 C C . ALA A 1 95 ? -9.031 -5.193 17.444 1.00 96.25 95 ALA A C 1
ATOM 721 O O . ALA A 1 95 ? -9.303 -5.256 18.644 1.00 96.25 95 ALA A O 1
ATOM 722 N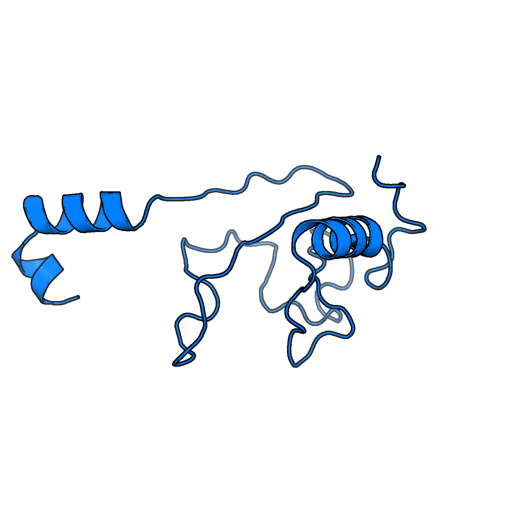 N . LEU A 1 96 ? -8.326 -4.180 16.927 1.00 94.50 96 LEU A N 1
ATOM 723 C CA . LEU A 1 96 ? -7.846 -3.058 17.732 1.00 94.50 96 LEU A CA 1
ATOM 724 C C . LEU A 1 96 ? -9.006 -2.219 18.288 1.00 94.50 96 LEU A C 1
ATOM 726 O O . LEU A 1 96 ? -8.994 -1.868 19.466 1.00 94.50 96 LEU A O 1
ATOM 730 N N . THR A 1 97 ? -10.017 -1.935 17.466 1.00 95.00 97 THR A N 1
ATOM 731 C CA . THR A 1 97 ? -11.248 -1.241 17.863 1.00 95.00 97 THR A CA 1
ATOM 732 C C . THR A 1 97 ? -11.970 -2.002 18.974 1.00 95.00 97 THR A C 1
ATOM 734 O O . THR A 1 97 ? -12.320 -1.398 19.985 1.00 95.00 97 THR A O 1
ATOM 737 N N . GLU A 1 98 ? -12.141 -3.320 18.847 1.00 97.44 98 GLU A N 1
ATOM 738 C CA . GLU A 1 98 ? -12.777 -4.139 19.886 1.00 97.44 98 GLU A CA 1
ATOM 739 C C . GLU A 1 98 ? -11.968 -4.168 21.184 1.00 97.44 98 GLU A C 1
ATOM 741 O O . GLU A 1 98 ? -12.533 -4.023 22.270 1.00 97.44 98 GLU A O 1
ATOM 746 N N . TYR A 1 99 ? -10.642 -4.282 21.086 1.00 97.00 99 TYR A N 1
ATOM 747 C CA . TYR A 1 99 ? -9.765 -4.171 22.248 1.00 97.00 99 TYR A CA 1
ATOM 748 C C . TYR A 1 99 ? -9.956 -2.818 22.948 1.00 97.00 99 TYR A C 1
ATOM 750 O O . TYR A 1 99 ? -10.156 -2.763 24.162 1.00 97.00 99 TYR A O 1
ATOM 758 N N . PHE A 1 100 ? -9.959 -1.720 22.190 1.00 97.19 100 PHE A N 1
ATOM 759 C CA . PHE A 1 100 ? -10.112 -0.378 22.747 1.00 97.19 100 PHE A CA 1
ATOM 760 C C . PHE A 1 100 ? -11.490 -0.182 23.389 1.00 97.19 100 PHE A C 1
ATOM 762 O O . PHE A 1 100 ? -11.581 0.324 24.502 1.00 97.19 100 PHE A O 1
ATOM 769 N N . ARG A 1 101 ? -12.554 -0.692 22.760 1.00 97.56 101 ARG A N 1
ATOM 770 C CA . ARG A 1 101 ? -13.917 -0.675 23.306 1.00 97.56 101 ARG A CA 1
ATOM 771 C C . ARG A 1 101 ? -14.028 -1.397 24.653 1.00 97.56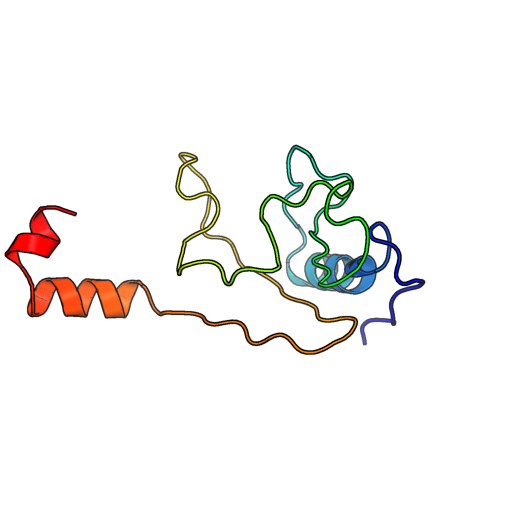 101 ARG A C 1
ATOM 773 O O . ARG A 1 101 ? -14.766 -0.941 25.523 1.00 97.56 101 ARG A O 1
ATOM 780 N N . VAL A 1 102 ? -13.342 -2.532 24.821 1.00 98.25 102 VAL A N 1
ATOM 781 C CA . VAL A 1 102 ? -13.393 -3.346 26.051 1.00 98.25 102 VAL A CA 1
ATOM 782 C C . VAL A 1 102 ? -12.514 -2.769 27.161 1.00 98.25 102 VAL A C 1
ATOM 784 O O . VAL A 1 102 ? -12.917 -2.784 28.323 1.00 98.25 102 VAL A O 1
ATOM 787 N N . HIS A 1 103 ? -11.322 -2.276 26.822 1.00 98.25 103 HIS A N 1
ATOM 788 C CA . HIS A 1 103 ? -10.304 -1.901 27.808 1.00 98.25 103 HIS A CA 1
ATOM 789 C C . HIS A 1 103 ? -10.220 -0.393 28.090 1.00 98.25 103 HIS A C 1
ATOM 791 O O . HIS A 1 103 ? -9.735 -0.011 29.152 1.00 98.25 103 HIS A O 1
ATOM 797 N N . HIS A 1 104 ? -10.711 0.448 27.177 1.00 97.62 104 HIS A N 1
ATOM 798 C CA . HIS A 1 104 ? -10.667 1.915 27.237 1.00 97.62 104 HIS A CA 1
ATOM 799 C C . HIS A 1 104 ? -12.018 2.523 26.796 1.00 97.62 104 HIS A C 1
ATOM 801 O O . HIS A 1 104 ? -12.093 3.235 25.791 1.00 97.62 104 HIS A O 1
ATOM 807 N N . PRO A 1 105 ? -13.134 2.196 27.479 1.00 97.38 105 PRO A N 1
ATOM 808 C CA . PRO A 1 105 ? -14.480 2.503 26.988 1.00 97.38 105 PRO A CA 1
ATOM 809 C C . PRO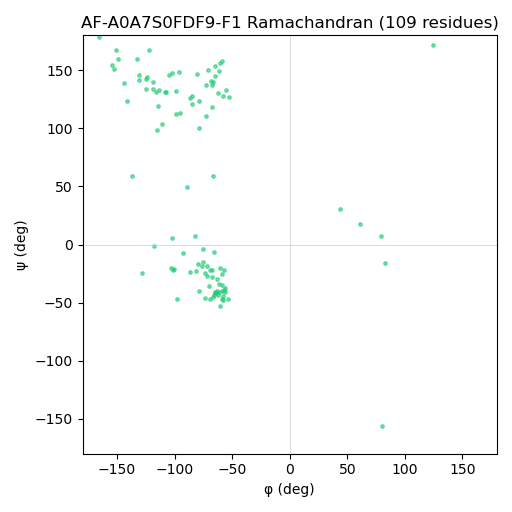 A 1 105 ? -14.804 4.003 26.952 1.00 97.38 105 PRO A C 1
ATOM 811 O O . PRO A 1 105 ? -15.620 4.430 26.133 1.00 97.38 105 PRO A O 1
ATOM 814 N N . GLU A 1 106 ? -14.195 4.812 27.824 1.00 97.69 106 GLU A N 1
ATOM 815 C CA . GLU A 1 106 ? -14.419 6.260 27.840 1.00 97.69 106 GLU A CA 1
ATOM 816 C C . GLU A 1 106 ? -13.732 6.935 26.655 1.00 97.69 106 GLU A C 1
ATOM 818 O O . GLU A 1 106 ? -14.365 7.724 25.955 1.00 97.69 106 GLU A O 1
ATOM 823 N N . GLU A 1 107 ? -12.476 6.578 26.387 1.00 96.44 107 GLU A N 1
ATOM 824 C CA . GLU A 1 107 ? -11.711 7.052 25.238 1.00 96.44 107 GLU A CA 1
ATOM 825 C C . GLU A 1 107 ? -12.326 6.563 23.931 1.00 96.44 107 GLU A C 1
ATOM 827 O O . GLU A 1 107 ? -12.467 7.341 22.991 1.00 96.44 107 GLU A O 1
ATOM 832 N N . PHE A 1 108 ? -12.760 5.302 23.888 1.00 95.31 108 PHE A N 1
ATOM 833 C CA . PHE A 1 108 ? -13.457 4.74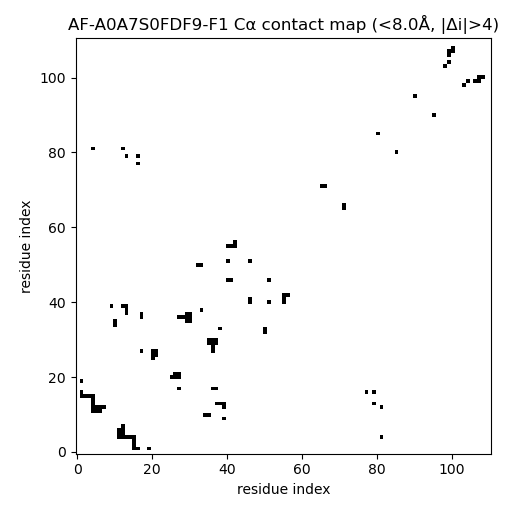2 22.736 1.00 95.31 108 PHE A CA 1
ATOM 834 C C . PHE A 1 108 ? -14.712 5.541 22.375 1.00 95.31 108 PHE A C 1
ATOM 836 O O . PHE A 1 108 ? -14.976 5.753 21.202 1.00 95.31 108 PHE A O 1
ATOM 843 N N . ARG A 1 109 ? -15.476 6.017 23.367 1.00 94.69 109 ARG A N 1
ATOM 844 C CA . ARG A 1 109 ? -16.690 6.818 23.135 1.00 94.69 109 ARG A CA 1
ATOM 845 C C . ARG A 1 109 ? -16.395 8.214 22.567 1.00 94.69 109 ARG A C 1
ATOM 847 O O . ARG A 1 109 ? -17.308 8.856 22.052 1.00 94.69 109 ARG A O 1
ATOM 854 N N . LEU A 1 110 ? -15.179 8.726 22.749 1.00 94.88 110 LEU A N 1
ATOM 855 C CA . LEU A 1 110 ? -14.771 10.044 22.254 1.00 94.88 110 LEU A CA 1
ATOM 856 C C . LEU A 1 110 ? -14.261 10.008 20.808 1.00 94.88 110 LEU A C 1
ATOM 858 O O . LEU A 1 110 ? -14.269 11.055 20.159 1.00 94.88 110 LEU A O 1
ATOM 862 N N . LEU A 1 111 ? -13.798 8.843 20.349 1.00 89.12 111 LEU A N 1
ATOM 863 C CA . LEU A 1 111 ? -13.368 8.583 18.973 1.00 89.12 111 LEU A CA 1
ATOM 864 C C . LEU A 1 111 ? -14.570 8.276 18.070 1.00 89.12 111 LEU A C 1
ATOM 866 O O . LEU A 1 111 ? -14.505 8.688 16.891 1.00 89.12 111 LEU A O 1
#

Radius of gyration: 17.44 Å; Cα contacts (8 Å, |Δi|>4): 64; chains: 1; bounding box: 35×32×47 Å

pLDDT: mean 81.35, std 12.11, range [47.41, 98.25]

Mean predicted aligned error: 7.31 Å

Foldseek 3Di:
DQDQWPDDDQVTRCVSVVVVCCVPVVDADCDPPDPDSDGDDDPDDPPVVRPDPDDPVDDDDDDDPPPVDPPDDDDDDDDDDNDDDDDDDDDDPVVVLVVCCVPPVVVSVVD

Secondary structure (DSSP, 8-state):
-PPPPS-SSHHHHTHHHHHHHHHHHS--PPPTT-SSSS----SSS-TTTTT-SS-TTSPPPS--TTTTSTTPPPP------SSS--------HHHHHHHHHHH-HHHHHH-